Protein AF-A0A564Z5S0-F1 (afdb_monomer_lite)

Structure (mmCIF, N/CA/C/O backbone):
data_AF-A0A564Z5S0-F1
#
_entry.id   AF-A0A564Z5S0-F1
#
loop_
_atom_site.group_PDB
_atom_site.id
_atom_site.type_symbol
_atom_site.label_atom_id
_atom_site.label_alt_id
_atom_site.label_comp_id
_atom_site.label_asym_id
_atom_site.label_entity_id
_atom_site.label_seq_id
_atom_site.pdbx_PDB_ins_code
_atom_site.Cartn_x
_atom_site.Cartn_y
_atom_site.Cartn_z
_atom_site.occupancy
_atom_site.B_iso_or_equiv
_atom_site.auth_seq_id
_atom_site.auth_comp_id
_atom_site.auth_asym_id
_atom_site.auth_atom_id
_atom_site.pdbx_PDB_model_num
ATOM 1 N N . MET A 1 1 ? -12.619 -3.525 -7.362 1.00 85.25 1 MET A N 1
ATOM 2 C CA . MET A 1 1 ? -11.496 -2.658 -6.932 1.00 85.25 1 MET A CA 1
ATOM 3 C C . MET A 1 1 ? -10.221 -3.458 -6.693 1.00 85.25 1 MET A C 1
ATOM 5 O O . MET A 1 1 ? -9.258 -3.204 -7.391 1.00 85.25 1 MET A O 1
ATOM 9 N N . LYS A 1 2 ? -10.196 -4.426 -5.761 1.00 88.56 2 LYS A N 1
ATOM 10 C CA . LYS A 1 2 ? -8.985 -5.227 -5.478 1.00 88.56 2 LYS A CA 1
ATOM 11 C C . LYS A 1 2 ? -8.419 -5.935 -6.712 1.00 88.56 2 LYS A C 1
ATOM 13 O O . LYS A 1 2 ? -7.217 -5.884 -6.931 1.00 88.56 2 LYS A O 1
ATOM 18 N N . ASP A 1 3 ? -9.291 -6.540 -7.514 1.00 92.00 3 ASP A N 1
ATOM 19 C CA . ASP A 1 3 ? -8.864 -7.281 -8.705 1.00 92.00 3 ASP A CA 1
ATOM 20 C C . ASP A 1 3 ? -8.321 -6.346 -9.788 1.00 92.00 3 ASP A C 1
ATOM 22 O O . ASP A 1 3 ? -7.248 -6.609 -10.306 1.00 92.00 3 ASP A O 1
ATOM 26 N N . PHE A 1 4 ? -8.951 -5.182 -9.994 1.00 93.62 4 PHE A N 1
ATOM 27 C CA . PHE A 1 4 ? -8.438 -4.143 -10.898 1.00 93.62 4 PHE A CA 1
ATOM 28 C C . PHE A 1 4 ? -6.980 -3.770 -10.591 1.00 93.62 4 PHE A C 1
ATOM 30 O O . PHE A 1 4 ? -6.156 -3.765 -11.494 1.00 93.62 4 PHE A O 1
ATOM 37 N N . PHE A 1 5 ? -6.645 -3.499 -9.323 1.00 94.50 5 PHE A N 1
ATOM 38 C CA . PHE A 1 5 ? -5.269 -3.147 -8.951 1.00 94.50 5 PHE A CA 1
ATOM 39 C C . PHE A 1 5 ? -4.292 -4.317 -9.098 1.00 94.50 5 PHE A C 1
ATOM 41 O O . PHE A 1 5 ? -3.149 -4.106 -9.484 1.00 94.50 5 PHE A O 1
ATOM 48 N N . ARG A 1 6 ? -4.745 -5.548 -8.831 1.00 91.69 6 ARG A N 1
ATOM 49 C CA . ARG A 1 6 ? -3.929 -6.759 -9.006 1.00 91.69 6 ARG A CA 1
ATOM 50 C C . ARG A 1 6 ? -3.643 -7.067 -10.479 1.00 91.69 6 ARG A C 1
ATOM 52 O O . ARG A 1 6 ? -2.622 -7.670 -10.779 1.00 91.69 6 ARG A O 1
ATOM 59 N N . GLU A 1 7 ? -4.556 -6.699 -11.371 1.00 91.12 7 GLU A N 1
ATOM 60 C CA . GLU A 1 7 ? -4.460 -6.942 -12.814 1.00 91.12 7 GLU A CA 1
ATOM 61 C C . GLU A 1 7 ? -3.644 -5.876 -13.559 1.00 91.12 7 GLU A C 1
ATOM 63 O O . GLU A 1 7 ? -3.386 -6.033 -14.753 1.00 91.12 7 GLU A O 1
ATOM 68 N N . LEU A 1 8 ? -3.222 -4.801 -12.882 1.00 91.94 8 LEU A N 1
ATOM 69 C CA . LEU A 1 8 ? -2.339 -3.813 -13.491 1.00 91.94 8 LEU A CA 1
ATOM 70 C C . LEU A 1 8 ? -1.002 -4.461 -13.902 1.00 91.94 8 LEU A C 1
ATOM 72 O O . LEU A 1 8 ? -0.485 -5.322 -13.188 1.00 91.94 8 LEU A O 1
ATOM 76 N N . PRO A 1 9 ? -0.394 -4.023 -15.021 1.00 89.88 9 PRO A N 1
ATOM 77 C CA . PRO A 1 9 ? 0.921 -4.515 -15.439 1.00 89.88 9 PRO A CA 1
ATOM 78 C C . PRO A 1 9 ? 2.030 -4.177 -14.426 1.00 89.88 9 PRO A C 1
ATOM 80 O O . PRO A 1 9 ? 3.060 -4.848 -14.378 1.00 89.88 9 PRO A O 1
ATOM 83 N N . GLU A 1 10 ? 1.808 -3.148 -13.609 1.00 92.00 10 GLU A N 1
ATOM 84 C CA . GLU A 1 10 ? 2.661 -2.706 -12.515 1.00 92.00 10 GLU A CA 1
ATOM 85 C C . GLU A 1 10 ? 1.767 -2.273 -11.336 1.00 92.00 10 GLU A C 1
ATOM 87 O O . GLU A 1 10 ? 0.713 -1.679 -11.585 1.00 92.00 10 GLU A O 1
ATOM 92 N N . PRO A 1 11 ? 2.134 -2.543 -10.064 1.00 93.75 11 PRO A N 1
ATOM 93 C CA . PRO A 1 11 ? 1.366 -2.059 -8.916 1.00 93.75 11 PRO A CA 1
ATOM 94 C C . PRO A 1 11 ? 1.149 -0.544 -8.945 1.00 93.75 11 PRO A C 1
ATOM 96 O O . PRO A 1 11 ? 1.966 0.212 -9.469 1.00 93.75 11 PRO A O 1
ATOM 99 N N . LEU A 1 12 ? 0.082 -0.078 -8.287 1.00 94.69 12 LEU A N 1
ATOM 100 C CA . LEU A 1 12 ? -0.224 1.353 -8.182 1.00 94.69 12 LEU A CA 1
ATOM 101 C C . LEU A 1 12 ? 0.942 2.149 -7.575 1.00 94.69 12 LEU A C 1
ATOM 103 O O . LEU A 1 12 ? 1.231 3.254 -8.030 1.00 94.69 12 LEU A O 1
ATOM 107 N N . PHE A 1 13 ? 1.635 1.564 -6.595 1.00 92.56 13 PHE A N 1
ATOM 108 C CA . PHE A 1 13 ? 2.823 2.156 -5.986 1.00 92.56 13 PHE A CA 1
ATOM 109 C C . PHE A 1 13 ? 4.075 2.065 -6.859 1.00 92.56 13 PHE A C 1
ATOM 111 O O . PHE A 1 13 ? 5.095 2.596 -6.462 1.00 92.56 13 PHE A O 1
ATOM 118 N N . THR A 1 14 ? 4.028 1.464 -8.047 1.00 92.12 14 THR A N 1
ATOM 119 C CA . THR A 1 14 ? 5.188 1.141 -8.896 1.00 92.12 14 THR A CA 1
ATOM 120 C C . THR A 1 14 ? 6.177 0.175 -8.240 1.00 92.12 14 THR A C 1
ATOM 122 O O . THR A 1 14 ? 6.230 0.019 -7.020 1.00 92.12 14 THR A O 1
ATOM 125 N N . ASN A 1 15 ? 6.984 -0.504 -9.051 1.00 88.31 15 ASN A N 1
ATOM 126 C CA . ASN A 1 15 ? 7.963 -1.463 -8.540 1.00 88.31 15 ASN A CA 1
ATOM 127 C C . ASN A 1 15 ? 9.095 -0.779 -7.755 1.00 88.31 15 ASN A C 1
ATOM 129 O O . ASN A 1 15 ? 9.629 -1.353 -6.808 1.00 88.31 15 ASN A O 1
ATOM 133 N N . ALA A 1 16 ? 9.460 0.443 -8.152 1.00 84.69 16 ALA A N 1
ATOM 134 C CA . ALA A 1 16 ? 10.581 1.176 -7.570 1.00 84.69 16 ALA A CA 1
ATOM 135 C C . ALA A 1 16 ? 10.241 1.804 -6.211 1.00 84.69 16 ALA A C 1
ATOM 137 O O . ALA A 1 16 ? 11.125 1.967 -5.372 1.00 84.69 16 ALA A O 1
ATOM 138 N N . LEU A 1 17 ? 8.976 2.165 -5.979 1.00 86.75 17 LEU A N 1
ATOM 139 C CA . LEU A 1 17 ? 8.606 2.952 -4.804 1.00 86.75 17 LEU A CA 1
ATOM 140 C C . LEU A 1 17 ? 8.460 2.118 -3.535 1.00 86.75 17 LEU A C 1
ATOM 142 O O . LEU A 1 17 ? 8.723 2.638 -2.456 1.00 86.75 17 LEU A O 1
ATOM 146 N N . TYR A 1 18 ? 8.063 0.844 -3.634 1.00 87.81 18 TYR A N 1
ATOM 147 C CA . TYR A 1 18 ? 7.841 0.019 -2.443 1.00 87.81 18 TYR A CA 1
ATOM 148 C C . TYR A 1 18 ? 9.077 -0.059 -1.522 1.00 87.81 18 TYR A C 1
ATOM 150 O O . TYR A 1 18 ? 8.930 0.266 -0.340 1.00 87.81 18 TYR A O 1
ATOM 158 N N . PRO A 1 19 ? 10.291 -0.388 -2.017 1.00 89.75 19 PRO A N 1
ATOM 159 C CA . PRO A 1 19 ? 11.489 -0.381 -1.178 1.00 89.75 19 PRO A CA 1
ATOM 160 C C . PRO A 1 19 ? 11.775 0.995 -0.560 1.00 89.75 19 PRO A C 1
ATOM 162 O O . PRO A 1 19 ? 12.056 1.078 0.632 1.00 89.75 19 PRO A O 1
ATOM 165 N N . MET A 1 20 ? 11.620 2.077 -1.334 1.00 91.19 20 MET A N 1
ATOM 166 C CA . MET A 1 20 ? 11.866 3.446 -0.858 1.00 91.19 20 MET A CA 1
ATOM 167 C C . MET A 1 20 ? 10.907 3.847 0.268 1.00 91.19 20 MET A C 1
ATOM 169 O O . MET A 1 20 ? 11.325 4.403 1.284 1.00 91.19 20 MET A O 1
ATOM 173 N N . VAL A 1 21 ? 9.615 3.547 0.113 1.00 89.88 21 VAL A N 1
ATOM 174 C CA . VAL A 1 21 ? 8.615 3.837 1.145 1.00 89.88 21 VAL A CA 1
ATOM 175 C C . VAL A 1 21 ? 8.861 2.977 2.380 1.00 89.88 21 VAL A C 1
ATOM 177 O O . VAL A 1 21 ? 8.804 3.501 3.489 1.00 89.88 21 VAL A O 1
ATOM 180 N N . TYR A 1 22 ? 9.176 1.688 2.212 1.00 90.94 22 TYR A N 1
ATOM 181 C CA . TYR A 1 22 ? 9.524 0.819 3.333 1.00 90.94 22 TYR A CA 1
ATOM 182 C C . TYR A 1 22 ? 10.692 1.395 4.138 1.00 90.94 22 TYR A C 1
ATOM 184 O O . TYR A 1 22 ? 10.563 1.582 5.345 1.00 90.94 22 TYR A O 1
ATOM 192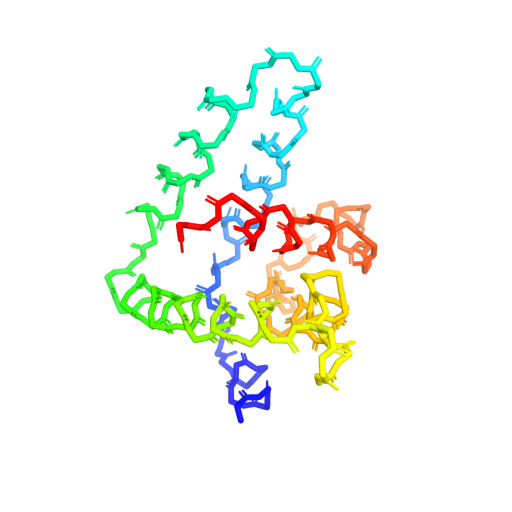 N N . GLU A 1 23 ? 11.794 1.761 3.483 1.00 89.44 23 GLU A N 1
ATOM 193 C CA . GLU A 1 23 ? 12.939 2.392 4.145 1.00 89.44 23 GLU A CA 1
ATOM 194 C C . GLU A 1 23 ? 12.540 3.676 4.884 1.00 89.44 23 GLU A C 1
ATOM 196 O O . GLU A 1 23 ? 12.908 3.858 6.046 1.00 89.44 23 GLU A O 1
ATOM 201 N N . ALA A 1 24 ? 11.710 4.525 4.271 1.00 89.12 24 ALA A N 1
ATOM 202 C CA . ALA A 1 24 ? 11.199 5.727 4.923 1.00 89.12 24 ALA A CA 1
ATOM 203 C C . ALA A 1 24 ? 10.370 5.420 6.184 1.00 89.12 24 ALA A C 1
ATOM 205 O O . ALA A 1 24 ? 10.513 6.127 7.185 1.00 89.12 24 ALA A O 1
ATOM 206 N N . THR A 1 25 ? 9.566 4.346 6.189 1.00 86.75 25 THR A N 1
ATOM 207 C CA . THR A 1 25 ? 8.838 3.919 7.401 1.00 86.75 25 THR A CA 1
ATOM 208 C C . THR A 1 25 ? 9.773 3.473 8.526 1.00 86.75 25 THR A C 1
ATOM 210 O O . THR A 1 25 ? 9.463 3.682 9.696 1.00 86.75 25 THR A O 1
ATOM 213 N N . GLN A 1 26 ? 10.949 2.933 8.194 1.00 84.56 26 GLN A N 1
ATOM 214 C CA . GLN A 1 26 ? 11.947 2.523 9.186 1.00 84.56 26 GLN A CA 1
ATOM 215 C C . GLN A 1 26 ? 12.685 3.724 9.795 1.00 84.56 26 GLN A C 1
ATOM 217 O O . GLN A 1 26 ? 13.083 3.678 10.958 1.00 84.56 26 GLN A O 1
ATOM 222 N N . VAL A 1 27 ? 12.852 4.805 9.024 1.00 77.62 27 VAL A N 1
ATOM 223 C CA . VAL A 1 27 ? 13.459 6.066 9.488 1.00 77.62 27 VAL A CA 1
ATOM 224 C C . VAL A 1 27 ? 12.489 6.875 10.356 1.00 77.62 27 VAL A C 1
ATOM 226 O O . VAL A 1 27 ? 12.923 7.593 11.255 1.00 77.62 27 VAL A O 1
ATOM 229 N N . ALA A 1 28 ? 11.179 6.714 10.154 1.00 68.94 28 ALA A N 1
ATOM 230 C CA . ALA A 1 28 ? 10.101 7.367 10.903 1.00 68.94 28 ALA A CA 1
ATOM 231 C C . ALA A 1 28 ? 9.926 6.854 12.355 1.00 68.94 28 ALA A C 1
ATOM 233 O O . ALA A 1 28 ? 8.805 6.764 12.856 1.00 68.94 28 ALA A O 1
ATOM 234 N N . GLY A 1 29 ? 11.023 6.491 13.031 1.00 60.03 29 GLY A N 1
ATOM 235 C CA . GLY A 1 29 ? 11.032 5.897 14.367 1.00 60.03 29 GLY A CA 1
ATOM 236 C C . GLY A 1 29 ? 10.314 6.729 15.447 1.00 60.03 29 GLY A C 1
ATOM 237 O O . GLY A 1 29 ? 9.985 7.902 15.244 1.00 60.03 29 GLY A O 1
ATOM 238 N N . PRO A 1 30 ? 10.076 6.137 16.634 1.00 53.41 30 PRO A N 1
ATOM 239 C CA . PRO A 1 30 ? 9.297 6.755 17.704 1.00 53.41 30 PRO A CA 1
ATOM 240 C C . PRO A 1 30 ? 10.040 7.966 18.292 1.00 53.41 30 PRO A C 1
ATOM 242 O O . PRO A 1 30 ? 10.837 7.834 19.215 1.00 53.41 30 PRO A O 1
ATOM 245 N N . GLY A 1 31 ? 9.803 9.154 17.734 1.00 56.94 31 GLY A N 1
ATOM 246 C CA . GLY A 1 31 ? 10.401 10.406 18.207 1.00 56.94 31 GLY A CA 1
ATOM 247 C C . GLY A 1 31 ? 10.406 11.542 17.183 1.00 56.94 31 GLY A C 1
ATOM 248 O O . GLY A 1 31 ? 10.271 12.694 17.581 1.00 56.94 31 GLY A O 1
ATOM 249 N N . ASP A 1 32 ? 10.475 11.230 15.884 1.00 61.97 32 ASP A N 1
ATOM 250 C CA . ASP A 1 32 ? 10.389 12.222 14.800 1.00 61.97 32 ASP A CA 1
ATOM 251 C C . ASP A 1 32 ? 9.339 11.805 13.761 1.00 61.97 32 ASP A C 1
ATOM 253 O O . ASP A 1 32 ? 9.611 11.550 12.584 1.00 61.97 32 ASP A O 1
ATOM 257 N N . SER A 1 33 ? 8.091 11.706 14.231 1.00 68.19 33 SER A N 1
ATOM 258 C CA . SER A 1 33 ? 6.963 11.332 13.373 1.00 68.19 33 SER A CA 1
ATOM 259 C C . SER A 1 33 ? 6.740 12.342 12.248 1.00 68.19 33 SER A C 1
ATOM 261 O O . SER A 1 33 ? 6.200 11.983 11.204 1.00 68.19 33 SER A O 1
ATOM 263 N N . HIS A 1 34 ? 7.174 13.595 12.417 1.00 78.19 34 HIS A N 1
ATOM 264 C CA . HIS A 1 34 ? 6.928 14.648 11.444 1.00 78.19 34 HIS A CA 1
ATOM 265 C C . HIS A 1 34 ? 7.901 14.592 10.260 1.00 78.19 34 HIS A C 1
ATOM 267 O O . HIS A 1 34 ? 7.455 14.726 9.118 1.00 78.19 34 HIS A O 1
ATOM 273 N N . MET A 1 35 ? 9.201 14.362 10.494 1.00 80.38 35 MET A N 1
ATOM 274 C CA . MET A 1 35 ? 10.164 14.182 9.402 1.00 80.38 35 MET A CA 1
ATOM 275 C C . MET A 1 35 ? 9.875 12.900 8.614 1.00 80.38 35 MET A C 1
ATOM 277 O O . MET A 1 35 ? 9.840 12.942 7.384 1.00 80.38 35 MET A O 1
ATOM 281 N N . GLY A 1 36 ? 9.597 11.789 9.304 1.00 83.25 36 GLY A N 1
ATOM 282 C CA . GLY A 1 36 ? 9.249 10.517 8.666 1.00 83.25 36 GLY A CA 1
ATOM 283 C C . GLY A 1 36 ? 7.979 10.604 7.814 1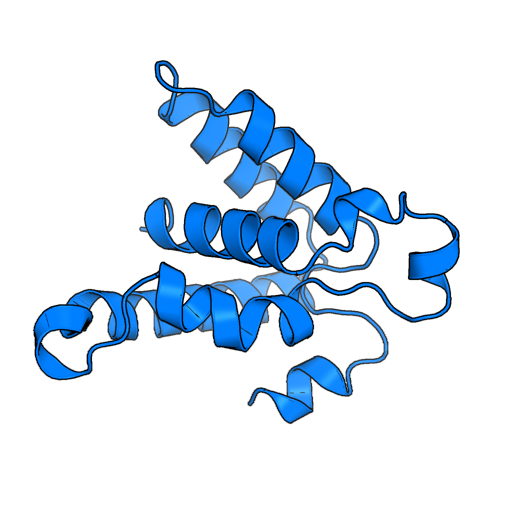.00 83.25 36 GLY A C 1
ATOM 284 O O . GLY A 1 36 ? 7.980 10.193 6.656 1.00 83.25 36 GLY A O 1
ATOM 285 N N . THR A 1 37 ? 6.927 11.240 8.343 1.00 86.94 37 THR A N 1
ATOM 286 C CA . THR A 1 37 ? 5.685 11.508 7.594 1.00 86.94 37 THR A CA 1
ATOM 287 C C . THR A 1 37 ? 5.963 12.314 6.328 1.00 86.94 37 THR A C 1
ATOM 289 O O . THR A 1 37 ? 5.529 11.933 5.245 1.00 86.94 37 THR A O 1
ATOM 292 N N . LYS A 1 38 ? 6.728 13.409 6.437 1.00 89.00 38 LYS A N 1
ATOM 293 C CA . LYS A 1 38 ? 7.099 14.237 5.281 1.00 89.00 38 LYS A CA 1
ATOM 294 C C . LYS A 1 38 ? 7.881 13.453 4.233 1.00 89.00 38 LYS A C 1
ATOM 296 O O . LYS A 1 38 ? 7.614 13.613 3.050 1.00 89.00 38 LYS A O 1
ATOM 301 N N . LEU A 1 39 ? 8.824 12.610 4.653 1.00 91.25 39 LEU A N 1
ATOM 302 C CA . LEU A 1 39 ? 9.600 11.784 3.733 1.00 91.25 39 LEU A CA 1
ATOM 303 C C . LEU A 1 39 ? 8.703 10.808 2.966 1.00 91.25 39 LEU A C 1
ATOM 305 O O . LEU A 1 39 ? 8.812 10.731 1.747 1.00 91.25 39 LEU A O 1
ATOM 309 N N . ILE A 1 40 ? 7.793 10.116 3.658 1.00 91.94 40 ILE A N 1
ATOM 310 C CA . ILE A 1 40 ? 6.844 9.199 3.017 1.00 91.94 40 ILE A CA 1
ATOM 311 C C . ILE A 1 40 ? 5.990 9.955 1.995 1.00 91.94 40 ILE A C 1
ATOM 313 O O . ILE A 1 40 ? 5.922 9.532 0.846 1.00 91.94 40 ILE A O 1
ATOM 317 N N . LEU A 1 41 ? 5.401 11.095 2.372 1.00 91.56 41 LEU A N 1
ATOM 318 C CA . LEU A 1 41 ? 4.581 11.904 1.462 1.00 91.56 41 LEU A CA 1
ATOM 319 C C . LEU A 1 41 ? 5.376 12.386 0.237 1.00 91.56 41 LEU A C 1
ATOM 321 O O . LEU A 1 41 ? 4.901 12.238 -0.883 1.00 91.56 41 LEU A O 1
ATOM 325 N N . ASN A 1 42 ? 6.615 12.850 0.426 1.00 92.75 42 ASN A N 1
ATOM 326 C CA . ASN A 1 42 ? 7.484 13.256 -0.682 1.00 92.75 42 ASN A CA 1
ATOM 327 C C . ASN A 1 42 ? 7.796 12.093 -1.636 1.00 92.75 42 ASN A C 1
ATOM 329 O O . ASN A 1 42 ? 7.903 12.298 -2.839 1.00 92.75 42 ASN A O 1
ATOM 333 N N . ILE A 1 43 ? 7.959 10.871 -1.115 1.00 93.06 43 ILE A N 1
ATOM 334 C CA . ILE 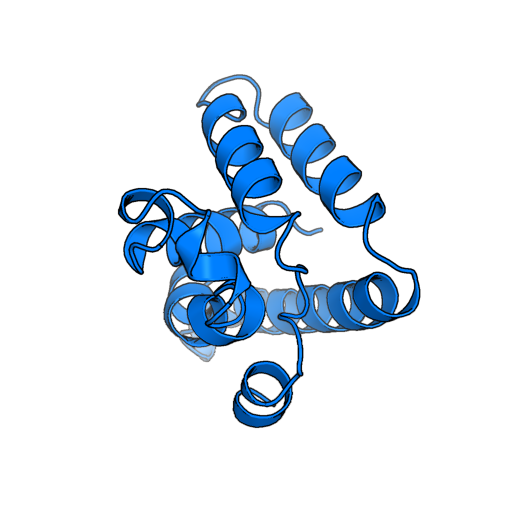A 1 43 ? 8.156 9.686 -1.956 1.00 93.06 43 ILE A CA 1
ATOM 335 C C . ILE A 1 43 ? 6.883 9.391 -2.760 1.00 93.06 43 ILE A C 1
ATOM 337 O O . ILE A 1 43 ? 6.981 9.076 -3.943 1.00 93.06 43 ILE A O 1
ATOM 341 N N . LEU A 1 44 ? 5.694 9.531 -2.164 1.00 92.56 44 LEU A N 1
ATOM 342 C CA . LEU A 1 44 ? 4.428 9.377 -2.893 1.00 92.56 44 LEU A CA 1
ATOM 343 C C . LEU A 1 44 ? 4.260 10.434 -3.996 1.00 92.56 44 LEU A C 1
ATOM 345 O O . LEU A 1 44 ? 3.727 10.115 -5.057 1.00 92.56 44 LEU A O 1
ATOM 349 N N . ASP A 1 45 ? 4.766 11.651 -3.790 1.00 92.56 45 ASP A N 1
ATOM 350 C CA . ASP A 1 45 ? 4.760 12.718 -4.800 1.00 92.56 45 ASP A CA 1
ATOM 351 C C . ASP A 1 45 ? 5.695 12.446 -5.992 1.00 92.56 45 ASP A C 1
ATOM 353 O O . ASP A 1 45 ? 5.555 13.073 -7.041 1.00 92.56 45 ASP A O 1
ATOM 357 N N . CYS A 1 46 ? 6.617 11.486 -5.872 1.00 93.06 46 CYS A N 1
ATOM 358 C CA . CYS A 1 46 ? 7.469 11.039 -6.977 1.00 93.06 46 CYS A CA 1
ATOM 359 C C . CYS A 1 46 ? 6.777 10.036 -7.917 1.00 93.06 46 CYS A C 1
ATOM 361 O O . CYS A 1 46 ? 7.384 9.607 -8.902 1.00 93.06 46 CYS A O 1
ATOM 363 N N . LEU A 1 47 ? 5.539 9.621 -7.625 1.00 93.81 47 LEU A N 1
ATOM 364 C CA . LEU A 1 47 ? 4.787 8.727 -8.501 1.00 93.81 47 LEU A CA 1
ATOM 365 C C . LEU A 1 47 ? 4.486 9.387 -9.857 1.00 93.81 47 LEU A C 1
ATOM 367 O O . LEU A 1 47 ? 4.268 10.597 -9.929 1.00 93.81 47 LEU A O 1
ATOM 371 N N . PRO A 1 48 ? 4.386 8.597 -10.944 1.00 95.38 48 PRO A N 1
ATOM 372 C CA . PRO A 1 48 ? 3.834 9.094 -12.198 1.00 95.38 48 PRO A CA 1
ATOM 373 C C . PRO A 1 48 ? 2.455 9.725 -11.971 1.00 95.38 48 PRO A C 1
ATOM 375 O O . PRO A 1 48 ? 1.656 9.192 -11.200 1.00 95.38 48 PRO A O 1
ATOM 378 N N . THR A 1 49 ? 2.145 10.817 -12.676 1.00 95.56 49 THR A N 1
ATOM 379 C CA . THR A 1 49 ? 0.928 11.618 -12.445 1.00 95.56 49 THR A CA 1
ATOM 380 C C . THR A 1 49 ? -0.346 10.772 -12.382 1.00 95.56 49 THR A C 1
ATOM 382 O O . THR A 1 49 ? -1.125 10.909 -11.445 1.00 95.56 49 THR A O 1
ATOM 385 N N . SER A 1 50 ? -0.533 9.831 -13.314 1.00 94.88 50 SER A N 1
ATOM 386 C CA . SER A 1 50 ? -1.716 8.960 -13.321 1.00 94.88 50 SER A CA 1
ATOM 387 C C . SER A 1 50 ? -1.798 8.038 -12.098 1.00 94.88 50 SER A C 1
ATOM 389 O O . SER A 1 50 ? -2.888 7.799 -11.581 1.00 94.88 50 SER A O 1
ATOM 391 N N . ASN A 1 51 ? -0.664 7.529 -11.607 1.00 95.38 51 ASN A N 1
ATOM 392 C CA . ASN A 1 51 ? -0.615 6.719 -10.389 1.00 95.38 51 ASN A CA 1
ATOM 393 C C . ASN A 1 51 ? -0.923 7.578 -9.162 1.00 95.38 51 ASN A C 1
ATOM 395 O O . ASN A 1 51 ? -1.691 7.151 -8.301 1.00 95.38 51 ASN A O 1
ATOM 399 N N . GLN A 1 52 ? -0.362 8.788 -9.104 1.00 95.50 52 GLN A N 1
ATOM 400 C CA . GLN A 1 52 ? -0.571 9.724 -8.004 1.00 95.50 52 GLN A CA 1
ATOM 401 C C . GLN A 1 52 ? -2.051 10.110 -7.886 1.00 95.50 52 GLN A C 1
ATOM 403 O O . GLN A 1 52 ? -2.624 9.96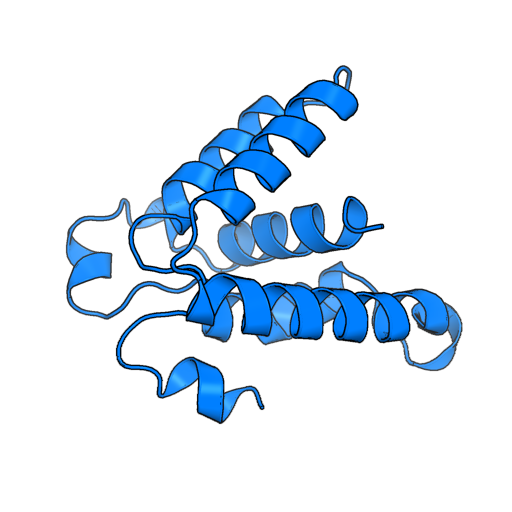8 -6.812 1.00 95.50 52 GLN A O 1
ATOM 408 N N . GLU A 1 53 ? -2.713 10.505 -8.977 1.00 96.19 53 GLU A N 1
ATOM 409 C CA . GLU A 1 53 ? -4.137 10.881 -8.959 1.00 96.19 53 GLU A CA 1
ATOM 410 C C . GLU A 1 53 ? -5.037 9.751 -8.435 1.00 96.19 53 GLU A C 1
ATOM 412 O O . GLU A 1 53 ? -5.913 9.972 -7.591 1.00 96.19 53 GLU A O 1
ATOM 417 N N . VAL A 1 54 ? -4.796 8.519 -8.895 1.00 96.75 54 VAL A N 1
ATOM 418 C CA . VAL A 1 54 ? -5.542 7.338 -8.440 1.00 96.75 54 VAL A CA 1
ATOM 419 C C . VAL A 1 54 ? -5.229 7.021 -6.977 1.00 96.75 54 VAL A C 1
ATOM 421 O O . VAL A 1 54 ? -6.144 6.692 -6.217 1.00 96.75 54 VAL A O 1
ATOM 424 N N . LEU A 1 55 ? -3.963 7.131 -6.569 1.00 95.62 55 LEU A N 1
ATOM 425 C CA . LEU A 1 55 ? -3.543 6.885 -5.195 1.00 95.62 55 LEU A CA 1
ATOM 426 C C . LEU A 1 55 ? -4.174 7.889 -4.229 1.00 95.62 55 LEU A C 1
ATOM 428 O O . LEU A 1 55 ? -4.725 7.462 -3.220 1.00 95.62 55 LEU A O 1
ATOM 432 N N . LEU A 1 56 ? -4.160 9.184 -4.548 1.00 95.62 56 LEU A N 1
ATOM 433 C CA . LEU A 1 56 ? -4.776 10.231 -3.728 1.00 95.62 56 LEU A CA 1
ATOM 434 C C . LEU A 1 56 ? -6.262 9.945 -3.501 1.00 95.62 56 LEU A C 1
ATOM 436 O O . LEU A 1 56 ? -6.725 9.880 -2.361 1.00 95.62 56 LEU A O 1
ATOM 440 N N . TYR A 1 57 ? -6.998 9.669 -4.582 1.00 96.69 57 TYR A N 1
ATOM 441 C CA . TYR A 1 57 ? -8.416 9.330 -4.485 1.00 96.69 57 TYR A CA 1
ATOM 442 C C . TYR A 1 57 ? -8.658 8.083 -3.622 1.00 96.69 57 TYR A C 1
ATOM 444 O O . TYR A 1 57 ? -9.601 8.032 -2.821 1.00 96.69 57 TYR A O 1
ATOM 452 N N . LEU A 1 58 ? -7.810 7.064 -3.786 1.00 97.19 58 LEU A N 1
ATOM 453 C CA . LEU A 1 58 ? -7.891 5.829 -3.023 1.00 97.19 58 LEU A CA 1
ATOM 454 C C . LEU A 1 58 ? -7.609 6.070 -1.536 1.00 97.19 58 LEU A C 1
ATOM 456 O O . LEU A 1 58 ? -8.409 5.638 -0.709 1.00 97.19 58 LEU A O 1
ATOM 460 N N . LEU A 1 59 ? -6.522 6.759 -1.186 1.00 96.75 59 LEU A N 1
ATOM 461 C CA . LEU A 1 59 ? -6.147 7.034 0.204 1.00 96.75 59 LEU A CA 1
ATOM 462 C C . LEU A 1 59 ? -7.219 7.869 0.913 1.00 96.75 59 LEU A C 1
ATOM 464 O O . LEU A 1 59 ? -7.649 7.495 2.005 1.00 96.75 59 LEU A O 1
ATOM 468 N N . ASP A 1 60 ? -7.773 8.885 0.247 1.00 97.50 60 ASP A N 1
ATOM 469 C CA . ASP A 1 60 ? -8.909 9.656 0.762 1.00 97.50 60 ASP A CA 1
ATOM 470 C C . ASP A 1 60 ? -10.135 8.772 1.026 1.00 97.50 60 ASP A C 1
ATOM 472 O O . ASP A 1 60 ? -10.848 8.923 2.025 1.00 97.50 60 ASP A O 1
ATOM 476 N N . HIS A 1 61 ? -10.421 7.830 0.123 1.00 97.44 61 HIS A N 1
ATOM 477 C CA . HIS A 1 61 ? -11.516 6.883 0.303 1.00 97.44 61 HIS A CA 1
ATOM 478 C C . HIS A 1 61 ? -11.275 5.934 1.480 1.00 97.44 61 HIS A C 1
ATOM 480 O O . HIS A 1 61 ? -12.178 5.737 2.299 1.00 97.44 61 HIS A O 1
ATOM 486 N N . LEU A 1 62 ? -10.069 5.378 1.599 1.00 97.50 62 LEU A N 1
ATOM 487 C CA . LEU A 1 62 ? -9.703 4.484 2.694 1.00 97.50 62 LEU A CA 1
ATOM 488 C C . LEU A 1 62 ? -9.738 5.215 4.040 1.00 97.50 62 LEU A C 1
ATOM 490 O O . LEU A 1 62 ? -10.271 4.663 5.003 1.00 97.50 62 LEU A O 1
ATOM 494 N N . LYS A 1 63 ? -9.313 6.481 4.101 1.00 96.75 63 LYS A N 1
ATOM 495 C CA . LYS A 1 63 ? -9.420 7.309 5.310 1.00 96.75 63 LYS A CA 1
ATOM 496 C C . LYS A 1 63 ? -10.866 7.500 5.769 1.00 96.75 63 LYS A C 1
ATOM 498 O O . LYS A 1 63 ? -11.181 7.405 6.956 1.00 96.75 63 LYS A O 1
ATOM 503 N N . ARG A 1 64 ? -11.799 7.698 4.829 1.00 97.44 64 ARG A N 1
ATOM 504 C CA . ARG A 1 64 ? -13.241 7.753 5.145 1.00 97.44 64 ARG A CA 1
ATOM 505 C C . ARG A 1 64 ? -13.783 6.428 5.686 1.00 97.44 64 ARG A C 1
ATOM 507 O O . ARG A 1 64 ? -14.773 6.434 6.418 1.00 97.44 64 ARG A O 1
ATOM 514 N N . ILE A 1 65 ? -13.177 5.300 5.317 1.00 97.62 65 ILE A N 1
ATOM 515 C CA . ILE A 1 65 ? -13.533 3.987 5.862 1.00 97.62 65 ILE A CA 1
ATOM 516 C C . ILE A 1 65 ? -12.974 3.842 7.281 1.00 97.62 65 ILE A C 1
ATOM 518 O O . ILE A 1 65 ? -13.740 3.480 8.179 1.00 97.62 65 ILE A O 1
ATOM 522 N N . THR A 1 66 ? -11.695 4.165 7.505 1.00 97.38 66 THR A N 1
ATOM 523 C CA . THR A 1 66 ? -11.052 4.025 8.825 1.00 97.38 66 THR A CA 1
ATOM 524 C C . THR A 1 66 ? -11.651 4.948 9.880 1.00 97.38 66 THR A C 1
ATOM 526 O O . THR A 1 66 ? -11.782 4.547 11.039 1.00 97.38 66 THR A O 1
ATOM 529 N N . SER A 1 67 ? -12.132 6.136 9.498 1.00 96.69 67 SER A N 1
ATOM 530 C CA . SER A 1 67 ? -12.831 7.046 10.420 1.00 96.69 67 SER A CA 1
ATOM 531 C C . SER A 1 67 ? -14.154 6.480 10.957 1.00 96.69 67 SER A C 1
ATOM 533 O O . SER A 1 67 ? -14.643 6.915 11.998 1.00 96.69 67 SER A O 1
ATOM 535 N N . LYS A 1 68 ? -14.718 5.461 10.294 1.00 97.44 68 LYS A N 1
ATOM 536 C CA . LYS A 1 68 ? -15.922 4.729 10.724 1.00 97.44 68 LYS A CA 1
ATOM 537 C C . LYS A 1 68 ? -15.609 3.348 11.316 1.00 97.44 68 LYS A C 1
ATOM 539 O O . LYS A 1 68 ? -16.529 2.541 11.483 1.00 97.44 68 LYS A O 1
ATOM 544 N N . SER A 1 69 ? -14.347 3.087 11.670 1.00 97.44 69 SER A N 1
ATOM 545 C CA . SER A 1 69 ? -13.853 1.800 12.194 1.00 97.44 69 SER A CA 1
ATOM 546 C C . SER A 1 69 ? -14.646 1.259 13.386 1.00 97.44 69 SER A C 1
ATOM 548 O O . SER A 1 69 ? -14.870 0.053 13.478 1.00 97.44 69 SER A O 1
ATOM 550 N N . MET A 1 70 ? -15.168 2.122 14.262 1.00 97.31 70 MET A N 1
ATOM 551 C CA . MET A 1 70 ? -16.004 1.697 15.396 1.00 97.31 70 MET A CA 1
ATOM 552 C C . MET A 1 70 ? -17.280 0.958 14.961 1.00 97.31 70 MET A C 1
ATOM 554 O O . MET A 1 70 ? -17.745 0.058 15.668 1.00 97.31 70 MET A O 1
ATOM 558 N N . VAL A 1 71 ? -17.815 1.294 13.783 1.00 97.94 71 VAL A N 1
ATOM 559 C CA . VAL A 1 71 ? -19.037 0.709 13.214 1.00 97.94 71 VAL A CA 1
ATOM 560 C C . VAL A 1 71 ? -18.703 -0.394 12.213 1.00 97.94 71 VAL A C 1
ATOM 562 O O . VAL A 1 71 ? -19.168 -1.518 12.375 1.00 97.94 71 VAL A O 1
ATOM 565 N N . ASN A 1 72 ? -17.884 -0.098 11.197 1.00 97.12 72 ASN A N 1
ATOM 566 C CA . ASN A 1 72 ? -17.589 -1.040 10.108 1.00 97.12 72 ASN A CA 1
ATOM 567 C C . ASN A 1 72 ? -16.485 -2.060 10.447 1.00 97.12 72 ASN A C 1
ATOM 569 O O . ASN A 1 72 ? -16.249 -2.971 9.661 1.00 97.12 72 ASN A O 1
ATOM 573 N N . LYS A 1 73 ? -15.819 -1.911 11.603 1.00 97.44 73 LYS A N 1
ATOM 574 C CA . LYS A 1 73 ? -14.718 -2.761 12.093 1.00 97.44 73 LYS A CA 1
ATOM 575 C C . LYS A 1 73 ? -13.465 -2.772 11.206 1.00 97.44 73 LYS A C 1
ATOM 577 O O . LYS A 1 73 ? -12.590 -3.615 11.385 1.00 97.44 73 LYS A O 1
ATOM 582 N N . MET A 1 74 ? -13.335 -1.808 10.298 1.00 97.62 74 MET A N 1
ATOM 583 C CA . MET A 1 74 ? -12.184 -1.640 9.412 1.00 97.62 74 MET A CA 1
ATOM 584 C C . MET A 1 74 ? -11.312 -0.483 9.906 1.00 97.62 74 MET A C 1
ATOM 586 O O . MET A 1 74 ? -11.555 0.673 9.570 1.00 97.62 74 MET A O 1
ATOM 590 N N . ASN A 1 75 ? -10.310 -0.789 10.729 1.00 97.88 75 ASN A N 1
ATOM 591 C CA . ASN A 1 75 ? -9.219 0.140 11.047 1.00 97.88 75 ASN A CA 1
ATOM 592 C C . ASN A 1 75 ? -8.139 0.109 9.942 1.00 97.88 75 ASN A C 1
ATOM 594 O O . ASN A 1 75 ? -8.246 -0.671 8.989 1.00 97.88 75 ASN A O 1
ATOM 598 N N . SER A 1 76 ? -7.115 0.960 10.062 1.00 97.94 76 SER A N 1
ATOM 599 C CA . SER A 1 76 ? -5.998 1.035 9.107 1.00 97.94 76 SER A CA 1
ATOM 600 C C . SER A 1 76 ? -5.345 -0.330 8.892 1.00 97.94 76 SER A C 1
ATOM 602 O O . SER A 1 76 ? -5.219 -0.766 7.749 1.00 97.94 76 SER A O 1
ATOM 604 N N . HIS A 1 77 ? -5.063 -1.055 9.979 1.00 98.00 77 HIS A N 1
ATOM 605 C CA . HIS A 1 77 ? -4.518 -2.410 9.939 1.00 98.00 77 HIS A CA 1
ATOM 606 C C . HIS A 1 77 ? -5.364 -3.378 9.094 1.00 98.00 77 HIS A C 1
ATOM 608 O O . HIS A 1 77 ? -4.870 -4.003 8.158 1.00 98.00 77 HIS A O 1
ATOM 614 N N . ASN A 1 78 ? -6.666 -3.483 9.376 1.00 98.00 78 ASN A N 1
ATOM 615 C CA . ASN A 1 78 ? -7.566 -4.420 8.696 1.00 98.00 78 ASN A CA 1
ATOM 616 C C . ASN A 1 78 ? -7.693 -4.109 7.198 1.00 98.00 78 ASN A C 1
ATOM 618 O O . ASN A 1 78 ? -7.796 -5.025 6.377 1.00 98.00 78 ASN A O 1
ATOM 622 N N . LEU A 1 79 ? -7.675 -2.824 6.823 1.00 97.81 79 LEU A N 1
ATOM 623 C CA . LEU A 1 79 ? -7.614 -2.427 5.416 1.00 97.81 79 LEU A CA 1
ATOM 624 C C . LEU A 1 79 ? -6.266 -2.784 4.791 1.00 97.81 79 LEU A C 1
ATOM 626 O O . LEU A 1 79 ? -6.249 -3.341 3.691 1.00 97.81 79 LEU A O 1
ATOM 630 N N . ALA A 1 80 ? -5.162 -2.517 5.487 1.00 97.81 80 ALA A N 1
ATOM 631 C CA . ALA A 1 80 ? -3.820 -2.809 5.008 1.00 97.81 80 ALA A CA 1
ATOM 632 C C . ALA A 1 80 ? -3.624 -4.309 4.745 1.00 97.81 80 ALA A C 1
ATOM 634 O O . ALA A 1 80 ? -3.202 -4.678 3.650 1.00 97.81 80 ALA A O 1
ATOM 635 N N . VAL A 1 81 ? -4.061 -5.181 5.661 1.00 97.56 81 VAL A N 1
ATOM 636 C CA . VAL A 1 81 ? -4.072 -6.649 5.486 1.00 97.56 81 VAL A CA 1
ATOM 637 C C . VAL A 1 81 ? -4.731 -7.070 4.168 1.00 97.56 81 VAL A C 1
ATOM 639 O O . VAL A 1 81 ? -4.241 -7.970 3.481 1.00 97.56 81 VAL A O 1
ATOM 642 N N . CYS A 1 82 ? -5.826 -6.406 3.792 1.00 94.94 82 CYS A N 1
ATOM 643 C CA . CYS A 1 82 ? -6.611 -6.746 2.609 1.00 94.94 82 CYS A CA 1
ATOM 644 C C . CYS A 1 82 ? -6.069 -6.155 1.301 1.00 94.94 82 CYS A C 1
ATOM 646 O O . CYS A 1 82 ? -6.316 -6.721 0.233 1.00 94.94 82 CYS A O 1
ATOM 648 N N . LEU A 1 83 ? -5.431 -4.985 1.364 1.00 96.75 83 LEU A N 1
ATOM 649 C CA . LEU A 1 83 ? -5.123 -4.165 0.190 1.00 96.75 83 LEU A CA 1
ATOM 650 C C . LEU A 1 83 ? -3.635 -4.111 -0.136 1.00 96.75 83 LEU A C 1
ATOM 652 O O . LEU A 1 83 ? -3.300 -4.013 -1.314 1.00 96.75 83 LEU A O 1
ATOM 656 N N . ALA A 1 84 ? -2.756 -4.239 0.860 1.00 96.00 84 ALA A N 1
ATOM 657 C CA . ALA A 1 84 ? -1.314 -4.124 0.676 1.00 96.00 84 ALA A CA 1
ATOM 658 C C . ALA A 1 84 ? -0.779 -5.033 -0.447 1.00 96.00 84 ALA A C 1
ATOM 660 O O . ALA A 1 84 ? -0.100 -4.515 -1.331 1.00 96.00 84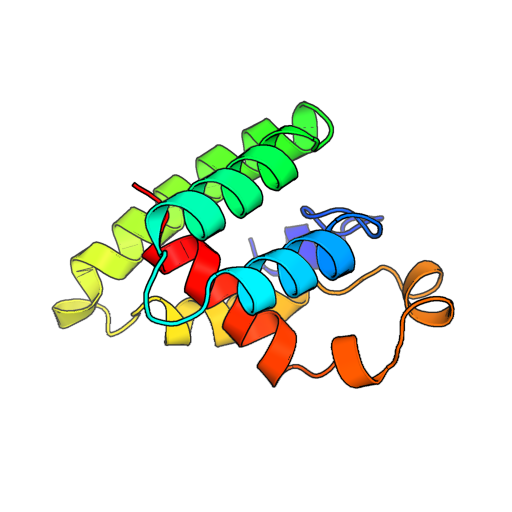 ALA A O 1
ATOM 661 N N . PRO A 1 85 ? -1.169 -6.323 -0.552 1.00 93.06 85 PRO A N 1
ATOM 662 C CA . PRO A 1 85 ? -0.670 -7.181 -1.629 1.00 93.06 85 PRO A CA 1
ATOM 663 C C . PRO A 1 85 ? -1.104 -6.743 -3.031 1.00 93.06 85 PRO A C 1
ATOM 665 O O . PRO A 1 85 ? -0.437 -7.067 -4.000 1.00 93.06 85 PRO A O 1
ATOM 668 N N . CYS A 1 86 ? -2.234 -6.045 -3.161 1.00 94.00 86 CYS A N 1
ATOM 669 C CA . CYS A 1 86 ? -2.735 -5.604 -4.466 1.00 94.00 86 CYS A CA 1
ATOM 670 C C . CYS A 1 86 ? -2.187 -4.226 -4.861 1.00 94.00 86 CYS A C 1
ATOM 672 O O . CYS A 1 86 ? -2.275 -3.857 -6.025 1.00 94.00 86 CYS A O 1
ATOM 674 N N . LEU A 1 87 ? -1.678 -3.451 -3.899 1.00 95.38 87 LEU A N 1
ATOM 675 C CA . LEU A 1 87 ? -1.201 -2.085 -4.120 1.00 95.38 87 LEU A CA 1
ATOM 676 C C . LEU A 1 87 ? 0.326 -1.982 -4.140 1.00 95.38 87 LEU A C 1
ATOM 678 O O . LEU A 1 87 ? 0.842 -1.111 -4.834 1.00 95.38 87 LEU A O 1
ATOM 682 N N . LEU A 1 88 ? 1.021 -2.842 -3.385 1.00 94.06 88 LEU A N 1
ATOM 683 C CA . LEU A 1 88 ? 2.461 -2.747 -3.122 1.00 94.06 88 L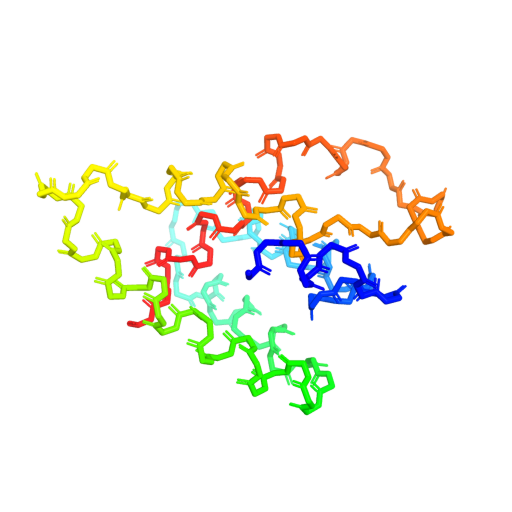EU A CA 1
ATOM 684 C C . LEU A 1 88 ? 3.281 -3.899 -3.702 1.00 94.06 88 LEU A C 1
ATOM 686 O O . LEU A 1 88 ? 4.470 -3.712 -3.932 1.00 94.06 88 LEU A O 1
ATOM 690 N N . HIS A 1 89 ? 2.687 -5.080 -3.918 1.00 91.94 89 HIS A N 1
ATOM 691 C CA . HIS A 1 89 ? 3.452 -6.233 -4.390 1.00 91.94 89 HIS A CA 1
ATOM 692 C C . HIS A 1 89 ? 3.991 -5.941 -5.801 1.00 91.94 89 HIS A C 1
ATOM 694 O O . HIS A 1 89 ? 3.194 -5.685 -6.708 1.00 91.94 89 HIS A O 1
ATOM 700 N N . PRO A 1 90 ? 5.318 -5.983 -6.005 1.00 89.38 90 PRO A N 1
ATOM 701 C CA . PRO A 1 90 ? 5.925 -5.783 -7.313 1.00 89.38 90 PRO A CA 1
ATOM 702 C C . PRO A 1 90 ? 5.429 -6.790 -8.355 1.00 89.38 90 PRO A C 1
ATOM 704 O O . PRO A 1 90 ? 5.006 -7.903 -8.042 1.00 89.38 90 PRO A O 1
ATOM 707 N N . SER A 1 91 ? 5.543 -6.425 -9.628 1.00 87.31 91 SER A N 1
ATOM 708 C CA . SER A 1 91 ? 5.337 -7.371 -10.725 1.00 87.31 91 SER A CA 1
ATOM 709 C C . SER A 1 91 ? 6.282 -8.584 -10.594 1.00 87.31 91 SER A C 1
ATOM 711 O O . SER A 1 91 ? 7.390 -8.438 -10.070 1.00 87.31 91 SER A O 1
ATOM 713 N N . PRO A 1 92 ? 5.927 -9.773 -11.122 1.00 86.12 92 PRO A N 1
ATOM 714 C CA . PRO A 1 92 ? 6.775 -10.966 -11.016 1.00 86.12 92 PRO A CA 1
ATOM 715 C C . PRO A 1 92 ? 8.193 -10.794 -11.571 1.00 86.12 92 PRO A C 1
ATOM 717 O O . PRO A 1 92 ? 9.110 -11.488 -11.140 1.00 86.12 92 PRO A O 1
ATOM 720 N N . VAL A 1 93 ? 8.370 -9.897 -12.547 1.00 87.38 93 VAL A N 1
ATOM 721 C CA . VAL A 1 93 ? 9.683 -9.578 -13.117 1.00 87.38 93 VAL A CA 1
ATOM 722 C C . VAL A 1 93 ? 10.493 -8.747 -12.127 1.00 87.38 93 VAL A C 1
ATOM 724 O O . VAL A 1 93 ? 11.598 -9.147 -11.785 1.00 87.38 93 VAL A O 1
ATOM 727 N N . ALA A 1 94 ? 9.926 -7.653 -11.614 1.00 86.75 94 ALA A N 1
ATOM 728 C CA . ALA A 1 94 ? 10.622 -6.761 -10.687 1.00 86.75 94 ALA A CA 1
ATOM 729 C C . ALA A 1 94 ? 10.856 -7.382 -9.301 1.00 86.75 94 ALA A C 1
ATOM 731 O O . ALA A 1 94 ? 11.864 -7.103 -8.660 1.00 86.75 94 ALA A O 1
ATOM 732 N N . ALA A 1 95 ? 9.963 -8.265 -8.846 1.00 87.25 95 ALA A N 1
ATOM 733 C CA . ALA A 1 95 ? 10.098 -8.970 -7.573 1.00 87.25 95 ALA A CA 1
ATOM 734 C C . ALA A 1 95 ? 11.375 -9.828 -7.486 1.00 87.25 95 ALA A C 1
ATOM 736 O O . ALA A 1 95 ? 11.806 -10.160 -6.388 1.00 87.25 95 ALA A O 1
ATOM 737 N N . ARG A 1 96 ? 11.986 -10.189 -8.624 1.00 88.38 96 ARG A N 1
ATOM 738 C CA . ARG A 1 96 ? 13.238 -10.965 -8.669 1.00 88.38 96 ARG A CA 1
ATOM 739 C C . ARG A 1 96 ? 14.458 -10.175 -8.208 1.00 88.38 96 ARG A C 1
ATOM 741 O O . ARG A 1 96 ? 15.408 -10.786 -7.731 1.00 88.38 96 ARG A O 1
ATOM 748 N N . ASP A 1 97 ? 14.414 -8.855 -8.360 1.00 87.69 97 ASP A N 1
ATOM 749 C CA . ASP A 1 97 ? 15.524 -7.954 -8.046 1.00 87.69 97 ASP A CA 1
ATOM 750 C C . ASP A 1 97 ? 15.360 -7.291 -6.667 1.00 87.69 97 ASP A C 1
ATOM 752 O O . ASP A 1 97 ? 16.218 -6.526 -6.230 1.00 87.69 97 ASP A O 1
ATOM 756 N N . ILE A 1 98 ? 14.258 -7.585 -5.970 1.00 87.25 98 ILE A N 1
ATOM 757 C CA . ILE A 1 98 ? 13.943 -7.060 -4.641 1.00 87.25 98 ILE A CA 1
ATOM 758 C C . ILE A 1 98 ? 14.255 -8.133 -3.597 1.00 87.25 98 ILE A C 1
ATOM 760 O O . ILE A 1 98 ? 13.977 -9.315 -3.798 1.00 87.25 98 ILE A O 1
ATOM 764 N N . ASP A 1 99 ? 14.813 -7.718 -2.458 1.00 89.12 99 ASP A N 1
ATOM 765 C CA . ASP A 1 99 ? 15.039 -8.617 -1.328 1.00 89.12 99 ASP A CA 1
ATOM 766 C C . ASP A 1 99 ? 13.719 -9.280 -0.901 1.00 89.12 99 ASP A C 1
ATOM 768 O O . ASP A 1 99 ? 12.750 -8.618 -0.524 1.00 89.12 99 ASP A O 1
ATOM 772 N N . THR A 1 100 ? 13.691 -10.612 -0.935 1.00 87.50 100 THR A N 1
ATOM 773 C CA . THR A 1 100 ? 12.533 -11.423 -0.544 1.00 87.50 100 THR A CA 1
ATOM 774 C C . THR A 1 100 ? 12.033 -11.131 0.871 1.00 87.50 100 THR A C 1
ATOM 776 O O . THR A 1 100 ? 10.832 -11.244 1.110 1.00 87.50 100 THR A O 1
ATOM 779 N N . ALA A 1 101 ? 12.907 -10.697 1.787 1.00 89.38 101 ALA A N 1
ATOM 780 C CA . ALA A 1 101 ? 12.520 -10.297 3.139 1.00 89.38 101 ALA A CA 1
ATOM 781 C C . ALA A 1 101 ? 11.636 -9.038 3.142 1.00 89.38 101 ALA A C 1
ATOM 783 O O . ALA A 1 101 ? 10.781 -8.872 4.013 1.00 89.38 101 ALA A O 1
ATOM 784 N N . LEU A 1 102 ? 11.792 -8.160 2.145 1.00 88.31 102 LEU A N 1
ATOM 785 C CA . LEU A 1 102 ? 10.909 -7.012 1.953 1.00 88.31 102 LEU A CA 1
ATOM 786 C C . LEU A 1 102 ? 9.553 -7.436 1.395 1.00 88.31 102 LEU A C 1
ATOM 788 O O . LEU A 1 102 ? 8.568 -6.756 1.640 1.00 88.31 102 LEU A O 1
ATOM 792 N N . LEU A 1 103 ? 9.457 -8.553 0.677 1.00 90.25 103 LEU A N 1
ATOM 793 C CA . LEU A 1 103 ? 8.199 -9.019 0.079 1.00 90.25 103 LEU A CA 1
ATOM 794 C C . LEU A 1 103 ? 7.302 -9.787 1.063 1.00 90.25 103 LEU A C 1
ATOM 796 O O . LEU A 1 103 ? 6.221 -10.250 0.691 1.00 90.25 103 LEU A O 1
ATOM 800 N N . GLU A 1 104 ? 7.722 -9.920 2.323 1.00 93.81 104 GLU A N 1
ATOM 801 C CA . GLU A 1 104 ? 6.896 -10.484 3.384 1.00 93.81 104 GLU A CA 1
ATOM 802 C C . GLU A 1 104 ? 5.573 -9.716 3.518 1.00 93.81 104 GLU A C 1
ATOM 804 O O . GLU A 1 104 ? 5.528 -8.484 3.571 1.00 93.81 104 GLU A O 1
ATOM 809 N N . HIS A 1 105 ? 4.469 -10.460 3.625 1.00 93.56 105 HIS A N 1
ATOM 810 C CA . HIS A 1 105 ? 3.129 -9.877 3.743 1.00 93.56 105 HIS A CA 1
ATOM 811 C C . HIS A 1 105 ? 3.030 -8.887 4.908 1.00 93.56 105 HIS A C 1
ATOM 813 O O . HIS A 1 105 ? 2.501 -7.792 4.736 1.00 93.56 105 HIS A O 1
ATOM 819 N N . SER A 1 106 ? 3.614 -9.232 6.057 1.00 94.81 106 SER A N 1
ATOM 820 C CA . SER A 1 106 ? 3.653 -8.384 7.251 1.00 94.81 106 SER A CA 1
ATOM 821 C C . SER A 1 106 ? 4.287 -7.015 6.983 1.00 94.81 106 SER A C 1
ATOM 823 O O . SER A 1 106 ? 3.777 -6.010 7.469 1.00 94.81 106 SER A O 1
ATOM 825 N N . LYS A 1 107 ? 5.349 -6.951 6.170 1.00 94.19 107 LYS A N 1
ATOM 826 C CA . LYS A 1 107 ? 6.066 -5.712 5.837 1.00 94.19 107 LYS A CA 1
ATOM 827 C C . LYS A 1 107 ? 5.228 -4.799 4.957 1.00 94.19 107 LYS A C 1
ATOM 829 O O . LYS A 1 107 ? 5.068 -3.623 5.275 1.00 94.19 107 LYS A O 1
ATOM 834 N N . MET A 1 108 ? 4.611 -5.355 3.915 1.00 94.81 108 MET A N 1
ATOM 835 C CA . MET A 1 108 ? 3.696 -4.600 3.056 1.00 94.81 108 MET A CA 1
ATOM 836 C C . MET A 1 108 ? 2.489 -4.074 3.843 1.00 94.81 108 MET A C 1
ATOM 838 O O . MET A 1 108 ? 2.055 -2.942 3.627 1.00 94.81 108 MET A O 1
ATOM 842 N N . VAL A 1 109 ? 1.956 -4.873 4.776 1.00 96.25 109 VAL A N 1
ATOM 843 C CA . VAL A 1 109 ? 0.873 -4.438 5.667 1.00 96.25 109 VAL A CA 1
ATOM 844 C C . VAL A 1 109 ? 1.322 -3.266 6.530 1.00 96.25 109 VAL A C 1
ATOM 846 O O . VAL A 1 109 ? 0.637 -2.249 6.530 1.00 96.25 109 VAL A O 1
ATOM 849 N N . SER A 1 110 ? 2.475 -3.364 7.196 1.00 94.31 110 SER A N 1
ATOM 850 C CA . SER A 1 110 ? 2.998 -2.273 8.027 1.00 94.31 110 SER A CA 1
ATOM 851 C C . SER A 1 110 ? 3.223 -0.983 7.236 1.00 94.31 110 SER A C 1
ATOM 853 O O . SER A 1 110 ? 2.911 0.094 7.737 1.00 94.31 110 SER A O 1
ATOM 855 N N . VAL A 1 111 ? 3.699 -1.075 5.990 1.00 94.12 111 VAL A N 1
ATOM 856 C CA . VAL A 1 111 ? 3.869 0.095 5.115 1.00 94.12 111 VAL A CA 1
ATOM 857 C C . VAL A 1 111 ? 2.533 0.761 4.809 1.00 94.12 111 VAL A C 1
ATOM 859 O O . VAL A 1 111 ? 2.385 1.962 5.023 1.00 94.12 111 VAL A O 1
ATOM 862 N N . LEU A 1 112 ? 1.544 0.001 4.329 1.00 95.94 112 LEU A N 1
ATOM 863 C CA . LEU A 1 112 ? 0.249 0.584 3.977 1.00 95.94 112 LEU A CA 1
ATOM 864 C C . LEU A 1 112 ? -0.507 1.095 5.210 1.00 95.94 112 LEU A C 1
ATOM 866 O O . LEU A 1 112 ? -1.157 2.132 5.137 1.00 95.94 112 LEU A O 1
ATOM 870 N N . GLU A 1 113 ? -0.411 0.394 6.339 1.00 95.69 113 GLU A N 1
ATOM 871 C CA . GLU A 1 113 ? -0.967 0.840 7.618 1.00 95.69 113 GLU A CA 1
ATOM 872 C C . GLU A 1 113 ? -0.362 2.182 8.042 1.00 95.69 113 GLU A C 1
ATOM 874 O O . GLU A 1 113 ? -1.110 3.123 8.301 1.00 95.69 113 GLU A O 1
ATOM 879 N N . CYS A 1 114 ? 0.970 2.303 8.001 1.00 93.31 114 CYS A N 1
ATOM 880 C CA . CYS A 1 114 ? 1.675 3.545 8.306 1.00 93.31 114 CYS A CA 1
ATOM 881 C C . CYS A 1 114 ? 1.191 4.700 7.421 1.00 93.31 114 CYS A C 1
ATOM 883 O O . CYS A 1 114 ? 0.845 5.758 7.944 1.00 93.31 114 CYS A O 1
ATOM 885 N N . ILE A 1 115 ? 1.085 4.484 6.103 1.00 94.50 115 ILE A N 1
ATOM 886 C CA . ILE A 1 115 ? 0.569 5.493 5.164 1.00 94.50 115 ILE A CA 1
ATOM 887 C C . ILE A 1 115 ? -0.850 5.928 5.549 1.00 94.50 115 ILE A C 1
ATOM 889 O O . ILE A 1 115 ? -1.134 7.121 5.569 1.00 94.50 115 ILE A O 1
ATOM 893 N N . LEU A 1 116 ? -1.745 4.988 5.867 1.00 95.31 116 LEU A N 1
ATOM 894 C CA . LEU A 1 116 ? -3.136 5.296 6.224 1.00 95.31 116 LEU A CA 1
ATOM 895 C C . LEU A 1 116 ? -3.265 6.055 7.552 1.00 95.31 116 LEU A C 1
ATOM 897 O O . LEU A 1 116 ? -4.174 6.878 7.710 1.00 95.31 116 LEU A O 1
ATOM 901 N N . ASP A 1 117 ? -2.370 5.786 8.499 1.00 93.19 117 ASP A N 1
ATOM 902 C CA . ASP A 1 117 ? -2.353 6.458 9.796 1.00 93.19 117 ASP A CA 1
ATOM 903 C C . ASP A 1 117 ? -1.863 7.905 9.685 1.00 93.19 117 ASP A C 1
ATOM 905 O O . ASP A 1 117 ? -2.442 8.787 10.324 1.00 93.19 117 ASP A O 1
ATOM 909 N N . ILE A 1 118 ? -0.866 8.166 8.830 1.00 90.69 118 ILE A N 1
ATOM 910 C CA . ILE A 1 118 ? -0.347 9.521 8.581 1.00 90.69 118 ILE A CA 1
ATOM 911 C C . ILE A 1 118 ? -1.167 10.314 7.555 1.00 90.69 118 ILE A C 1
ATOM 913 O O . ILE A 1 118 ? -1.022 11.535 7.488 1.00 90.69 118 ILE A O 1
ATOM 917 N N . TRP A 1 119 ? -2.002 9.648 6.745 1.00 93.44 119 TRP A N 1
ATOM 918 C CA . TRP A 1 119 ? -2.817 10.317 5.729 1.00 93.44 119 TRP A CA 1
ATOM 919 C C . TRP A 1 119 ? -3.811 11.280 6.397 1.00 93.44 119 TRP A C 1
ATOM 921 O O . TRP A 1 119 ? -4.466 10.861 7.361 1.00 93.44 119 TRP A O 1
ATOM 931 N N . PRO A 1 120 ? -3.921 12.541 5.936 1.00 82.81 120 PRO A N 1
ATOM 932 C CA . PRO A 1 120 ? -4.812 13.537 6.532 1.00 82.81 120 PRO A CA 1
ATOM 933 C C . PRO A 1 120 ? -6.289 13.112 6.542 1.00 82.81 120 PRO A C 1
ATOM 935 O O . PRO A 1 120 ? -6.729 12.374 5.632 1.00 82.81 120 PRO A O 1
#

pLDDT: mean 90.97, std 8.13, range [53.41, 98.0]

Sequence (120 aa):
MKDFFRELPEPLFTNALYPMVYEATQVAGPGDSHMGTKLILNILDCLPTSNQEVLLYLLDHLKRITSKSMVNKMNSHNLAVCLAPCLLHPSPVAARDIDTALLEHSKMVSVLECILDIWP

InterPro domains:
  IPR000198 Rho GTPase-activating protein domain [PF00620] (1-91)
  IPR000198 Rho GTPase-activating protein domain [PS50238] (1-120)
  IPR000198 Rho GTPase-activating protein domain [SM00324] (1-111)
  IPR008936 Rho GTPase activation protein [G3DSA:1.10.555.10] (1-120)
  IPR008936 Rho GTPase activation protein [SSF48350] (1-119)
  IPR052118 Rho GTPase-activating regulator [PTHR46150] (1-120)

Secondary structure (DSSP, 8-state):
-HHHHHTSSS-TTHHHHHHHHHHHHHHS-TT-HHHHHHHHHHHHHTS-HHHHHHHHHHHHHHHHHHTTHHHH---HHHHHHHHHHHHTPPPTTGGGSS-TTTT-HHHHHHHHHHHHHH--

Radius of gyration: 13.71 Å; chains: 1; bounding box: 35×26×34 Å

Foldseek 3Di:
DLVVLQPDQWALCGLPLLVQLLVLLVVCDDPCVPVSLVSNVVSLVPGDPVSSVVVLVVLVVLLVVQVCCVPVVDHLLNVLLVRLCSHRQGRPVSNVVDDVVCNDSVSSSSSSSSNSVSPD

Organism: Hymenolepis diminuta (NCBI:txid6216)